Protein AF-A0A8X7TH36-F1 (afdb_monomer)

Organism: Brassica carinata (NCBI:txid52824)

Foldseek 3Di:
DDPPDDDDDDDDWADPPPWDWDWDWDFDDPPSQWIDTDGQDTQPRDPDIDPPWDKDWDDDPQAIWIDGDPPDDTDGDGGTDGD

Secondary structure (DSSP, 8-state):
----SPPP-------TTTT-EEEEEEEESGGG-EEEEEEEEE--S-SS---S---EEEEETTEEEEESSSSSPPEEEE--EE-

InterPro domains:
  IPR010264 Plant self-incompatibility S1 [PF05938] (7-80)

pLDDT: mean 87.25, std 10.47, range [38.06, 96.25]

Solvent-accessible surface area (backbone atoms only — not comparable to full-atom values): 5574 Å² total; per-residue (Å²): 134,85,81,89,66,86,80,88,84,85,87,84,77,71,48,84,88,61,62,38,66,41,71,47,79,47,69,42,71,78,92,50,36,25,43,45,81,39,76,74,43,66,69,56,100,63,94,68,73,85,75,96,74,55,73,48,76,46,88,48,99,86,27,32,24,40,25,67,48,91,88,47,80,62,42,86,69,45,70,74,38,81,110

Radius of gyration: 14.29 Å; Cα contacts (8 Å, |Δi|>4): 123; chains: 1; bounding box: 36×26×30 Å

Structure (mmCIF, N/CA/C/O backbone):
data_AF-A0A8X7TH36-F1
#
_entry.id   AF-A0A8X7TH36-F1
#
loop_
_atom_site.group_PDB
_atom_site.id
_atom_site.type_symbol
_atom_site.label_atom_id
_atom_site.label_alt_id
_atom_site.label_comp_id
_atom_site.label_asym_id
_atom_site.label_entity_id
_atom_site.label_seq_id
_atom_site.pdbx_PDB_ins_code
_atom_site.Cartn_x
_atom_site.Cartn_y
_atom_site.Cartn_z
_atom_site.occupancy
_atom_site.B_iso_or_equiv
_atom_site.auth_seq_id
_atom_site.auth_comp_id
_atom_site.auth_asym_id
_atom_site.auth_atom_id
_atom_site.pdbx_PDB_model_num
ATOM 1 N N . MET A 1 1 ? -12.249 -13.353 3.403 1.00 38.06 1 MET A N 1
ATOM 2 C CA . MET A 1 1 ? -13.257 -12.438 2.824 1.00 38.06 1 MET A CA 1
ATOM 3 C C . MET A 1 1 ? -12.577 -11.574 1.776 1.00 38.06 1 MET A C 1
ATOM 5 O O . MET A 1 1 ? -11.630 -10.870 2.118 1.00 38.06 1 MET A O 1
ATOM 9 N N . ALA A 1 2 ? -12.984 -11.695 0.513 1.00 49.22 2 ALA A N 1
ATOM 10 C CA . ALA A 1 2 ? -12.505 -10.827 -0.557 1.00 49.22 2 ALA A CA 1
ATOM 11 C C . ALA A 1 2 ? -13.159 -9.450 -0.389 1.00 49.22 2 ALA A C 1
ATOM 13 O O . ALA A 1 2 ? -14.381 -9.343 -0.316 1.00 49.22 2 ALA A O 1
ATOM 14 N N . PHE A 1 3 ? -12.346 -8.409 -0.249 1.00 59.56 3 PHE A N 1
ATOM 15 C CA . PHE A 1 3 ? -12.823 -7.033 -0.224 1.00 59.56 3 PHE A CA 1
ATOM 16 C C . PHE A 1 3 ? -13.262 -6.672 -1.651 1.00 59.56 3 PHE A C 1
ATOM 18 O O . PHE A 1 3 ? -12.422 -6.611 -2.541 1.00 59.56 3 PHE A O 1
ATOM 25 N N . ASN A 1 4 ? -14.569 -6.513 -1.881 1.00 65.69 4 ASN A N 1
ATOM 26 C CA . ASN A 1 4 ? -15.159 -6.376 -3.221 1.00 65.69 4 ASN A CA 1
ATOM 27 C C . ASN A 1 4 ? -15.299 -4.910 -3.678 1.00 65.69 4 ASN A C 1
ATOM 29 O O . ASN A 1 4 ? -16.301 -4.533 -4.281 1.00 65.69 4 ASN A O 1
ATOM 33 N N . ALA A 1 5 ? -14.337 -4.056 -3.325 1.00 72.19 5 ALA A N 1
ATOM 34 C CA . ALA A 1 5 ? -14.323 -2.676 -3.798 1.00 72.19 5 ALA A CA 1
ATOM 35 C C . ALA A 1 5 ? -13.529 -2.570 -5.101 1.00 72.19 5 ALA A C 1
ATOM 37 O O . ALA A 1 5 ? -12.506 -3.239 -5.267 1.00 72.19 5 ALA A O 1
ATOM 38 N N . THR A 1 6 ? -13.962 -1.683 -5.996 1.00 82.25 6 THR A N 1
ATOM 39 C CA . THR A 1 6 ? -13.192 -1.338 -7.192 1.00 82.25 6 THR A CA 1
ATOM 40 C C . THR A 1 6 ? -11.825 -0.787 -6.773 1.00 82.25 6 THR A C 1
ATOM 42 O O . THR A 1 6 ? -11.775 0.165 -5.988 1.00 82.25 6 THR A O 1
ATOM 45 N N . PRO A 1 7 ? -10.708 -1.359 -7.255 1.00 86.44 7 PRO A N 1
ATOM 46 C CA . PRO A 1 7 ? -9.386 -0.883 -6.881 1.00 86.44 7 PRO A CA 1
ATOM 47 C C . PRO A 1 7 ? -9.117 0.498 -7.486 1.00 86.44 7 PRO A C 1
ATOM 49 O O . PRO A 1 7 ? -9.438 0.755 -8.646 1.00 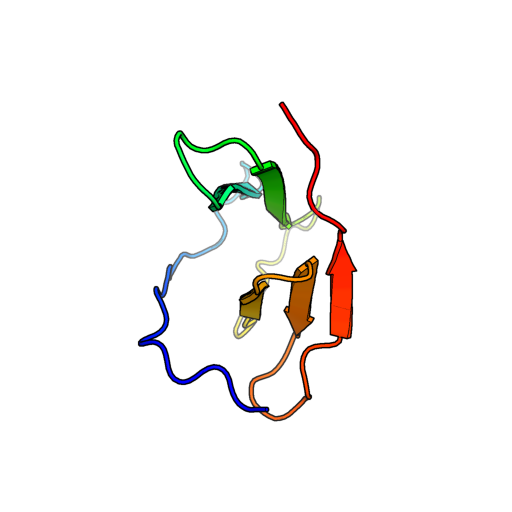86.44 7 PRO A O 1
ATOM 52 N N . TYR A 1 8 ? -8.466 1.369 -6.716 1.00 89.00 8 TYR A N 1
ATOM 53 C CA . TYR A 1 8 ? -7.855 2.581 -7.254 1.00 89.00 8 TYR A CA 1
ATOM 54 C C . TYR A 1 8 ? -6.443 2.251 -7.747 1.00 89.00 8 TYR A C 1
ATOM 56 O O . TYR A 1 8 ? -5.608 1.788 -6.967 1.00 89.00 8 TYR A O 1
ATOM 64 N N . VAL A 1 9 ? -6.183 2.452 -9.041 1.00 91.81 9 VAL A N 1
ATOM 65 C CA . VAL A 1 9 ? -4.921 2.064 -9.686 1.00 91.81 9 VAL A CA 1
ATOM 66 C C . VAL A 1 9 ? -4.090 3.303 -9.996 1.00 91.81 9 VAL A C 1
ATOM 68 O O . VAL A 1 9 ? -4.523 4.178 -10.741 1.00 91.81 9 VAL A O 1
ATOM 71 N N . ILE A 1 10 ? -2.874 3.349 -9.452 1.00 92.12 10 ILE A N 1
ATOM 72 C CA . ILE A 1 10 ? -1.871 4.370 -9.767 1.00 92.12 10 ILE A CA 1
ATOM 73 C C . ILE A 1 10 ? -0.791 3.702 -10.615 1.00 92.12 10 ILE A C 1
ATOM 75 O O . ILE A 1 10 ? -0.044 2.859 -10.119 1.00 92.12 10 ILE A O 1
ATOM 79 N N . ALA A 1 11 ? -0.720 4.074 -11.892 1.00 92.88 11 ALA A N 1
ATOM 80 C CA . ALA A 1 11 ? 0.335 3.645 -12.800 1.00 92.88 11 ALA A CA 1
ATOM 81 C C . ALA A 1 11 ? 1.382 4.755 -12.927 1.00 92.88 11 ALA A C 1
ATOM 83 O O . ALA A 1 11 ? 1.041 5.917 -13.142 1.00 92.88 11 ALA A O 1
ATOM 84 N N . PHE A 1 12 ? 2.653 4.398 -12.785 1.00 91.06 12 PHE A N 1
ATOM 85 C CA . PHE A 1 12 ? 3.776 5.323 -12.888 1.00 91.06 12 PHE A CA 1
ATOM 86 C C . PHE A 1 12 ? 5.011 4.583 -13.410 1.00 91.06 12 PHE A C 1
ATOM 88 O O . PHE A 1 12 ? 5.052 3.351 -13.415 1.00 91.06 12 PHE A O 1
ATOM 95 N N . HIS A 1 13 ? 6.020 5.340 -13.828 1.00 87.81 13 HIS A N 1
ATOM 96 C CA . HIS A 1 13 ? 7.359 4.830 -14.106 1.00 87.81 13 HIS A CA 1
ATOM 97 C C . HIS A 1 13 ? 8.344 5.424 -13.098 1.00 87.81 13 HIS A C 1
ATOM 99 O O . HIS A 1 13 ? 8.101 6.499 -12.548 1.00 87.81 13 HIS A O 1
ATOM 105 N N . ASP A 1 14 ? 9.456 4.731 -12.858 1.00 87.69 14 ASP A N 1
ATOM 106 C CA . ASP A 1 14 ? 10.545 5.327 -12.090 1.00 87.69 14 ASP A CA 1
ATOM 107 C C . ASP A 1 14 ? 11.152 6.495 -12.876 1.00 87.69 14 ASP A C 1
ATOM 109 O O . ASP A 1 14 ? 11.354 6.420 -14.091 1.00 87.69 14 ASP A O 1
ATOM 113 N N . GLU A 1 15 ? 11.442 7.577 -12.170 1.00 82.31 15 GLU A N 1
ATOM 114 C CA . GLU A 1 15 ? 12.242 8.691 -12.653 1.00 82.31 15 GLU A CA 1
ATOM 115 C C . GLU A 1 15 ? 13.714 8.446 -12.287 1.00 82.31 15 GLU A C 1
ATOM 117 O O . GLU A 1 15 ? 14.046 7.930 -11.217 1.00 82.31 15 GLU A O 1
ATOM 122 N N . ILE A 1 16 ? 14.612 8.802 -13.205 1.00 75.88 16 ILE A N 1
ATOM 123 C CA . ILE A 1 16 ? 16.064 8.785 -13.006 1.00 75.88 16 ILE A CA 1
ATOM 124 C C . ILE A 1 16 ? 16.561 10.204 -13.305 1.00 75.88 16 ILE A C 1
ATOM 126 O O . ILE A 1 16 ? 16.185 10.747 -14.343 1.00 75.88 16 ILE A O 1
ATOM 130 N N . PRO A 1 17 ? 17.407 10.819 -12.454 1.00 69.81 17 PRO A N 1
ATOM 131 C CA . PRO A 1 17 ? 18.067 10.263 -11.263 1.00 69.81 17 PRO A CA 1
ATOM 132 C C . PRO A 1 17 ? 17.246 10.370 -9.963 1.00 69.81 17 PRO A C 1
ATOM 134 O O . PRO A 1 17 ? 17.666 9.845 -8.930 1.00 69.81 17 PRO A O 1
ATOM 137 N N . ASN A 1 18 ? 16.097 11.051 -9.994 1.00 70.06 18 ASN A N 1
ATOM 138 C CA . ASN A 1 18 ? 15.272 11.315 -8.817 1.00 70.06 18 ASN A CA 1
ATOM 139 C C . ASN A 1 18 ? 14.463 10.072 -8.427 1.00 70.06 18 ASN A C 1
ATOM 141 O O . ASN A 1 18 ? 13.427 9.777 -9.008 1.00 70.06 18 ASN A O 1
ATOM 145 N N . LEU A 1 19 ? 14.940 9.340 -7.419 1.00 83.38 19 LEU A N 1
ATOM 146 C CA . LEU A 1 19 ? 14.358 8.069 -6.982 1.00 83.38 19 LEU A CA 1
ATOM 147 C C . LEU A 1 19 ? 12.870 8.195 -6.613 1.00 83.38 19 LEU A C 1
ATOM 149 O O . LEU A 1 19 ? 12.521 8.705 -5.543 1.00 83.38 19 LEU A O 1
ATOM 153 N N . THR A 1 20 ? 11.994 7.654 -7.461 1.00 88.75 20 THR A N 1
ATOM 154 C CA . THR A 1 20 ? 10.543 7.718 -7.262 1.00 88.75 20 THR A CA 1
ATOM 155 C C . THR A 1 20 ? 10.123 7.082 -5.941 1.00 88.75 20 THR A C 1
ATOM 157 O O . THR A 1 20 ? 10.477 5.944 -5.605 1.00 88.75 20 THR A O 1
ATOM 160 N N . THR A 1 21 ? 9.330 7.835 -5.185 1.00 90.69 21 THR A N 1
ATOM 161 C CA . THR A 1 21 ? 8.705 7.399 -3.939 1.00 90.69 21 THR A CA 1
ATOM 162 C C . THR A 1 21 ? 7.232 7.768 -3.993 1.00 90.69 21 THR A C 1
ATOM 164 O O . THR A 1 21 ? 6.893 8.906 -4.304 1.00 90.69 21 THR A O 1
ATOM 167 N N . TRP A 1 22 ? 6.366 6.811 -3.670 1.00 92.56 22 TRP A N 1
ATOM 168 C CA . TRP A 1 22 ? 4.936 7.041 -3.517 1.00 92.56 22 TRP A CA 1
ATOM 169 C C . TRP A 1 22 ? 4.540 6.769 -2.081 1.00 92.56 22 TRP A C 1
ATOM 171 O O . TRP A 1 22 ? 4.648 5.638 -1.601 1.00 92.56 22 TRP A O 1
ATOM 181 N N . ASN A 1 23 ? 4.049 7.816 -1.431 1.00 94.88 23 ASN A N 1
ATOM 182 C CA . ASN A 1 23 ? 3.364 7.721 -0.157 1.00 94.88 23 ASN A CA 1
ATOM 183 C C . ASN A 1 23 ? 1.873 7.971 -0.395 1.00 94.88 23 ASN A C 1
ATOM 185 O O . ASN A 1 23 ? 1.497 8.782 -1.246 1.00 94.88 23 ASN A O 1
ATOM 189 N N . CYS A 1 24 ? 1.017 7.257 0.322 1.00 94.12 24 CYS A N 1
ATOM 190 C CA . CYS A 1 24 ? -0.423 7.453 0.265 1.00 94.12 24 CYS A CA 1
ATOM 191 C C . CYS A 1 24 ? -0.971 7.574 1.678 1.00 94.12 24 CYS A C 1
ATOM 193 O O . CYS A 1 24 ? -0.783 6.688 2.513 1.00 94.12 24 CYS A O 1
ATOM 195 N N . LEU A 1 25 ? -1.708 8.657 1.902 1.00 94.94 25 LEU A N 1
ATOM 196 C CA . LEU A 1 25 ? -2.395 8.900 3.155 1.00 94.94 25 LEU A CA 1
ATOM 197 C C . LEU A 1 25 ? -3.738 8.169 3.154 1.00 94.94 25 LEU A C 1
ATOM 199 O O . LEU A 1 25 ? -4.702 8.616 2.530 1.00 94.94 25 LEU A O 1
ATOM 203 N N . LEU A 1 26 ? -3.797 7.047 3.860 1.00 94.12 26 LEU A N 1
ATOM 204 C CA . LEU A 1 26 ? -5.019 6.278 4.044 1.00 94.12 26 LEU A CA 1
ATOM 205 C C . LEU A 1 26 ? -5.776 6.807 5.257 1.00 94.12 26 LEU A C 1
ATOM 207 O O . LEU A 1 26 ? -5.180 7.112 6.291 1.00 94.12 26 LEU A O 1
ATOM 211 N N . ARG A 1 27 ? -7.097 6.924 5.128 1.00 92.75 27 ARG A N 1
ATOM 212 C CA . ARG A 1 27 ? -7.984 7.413 6.185 1.00 92.75 27 ARG A CA 1
ATOM 213 C C . ARG A 1 27 ? -9.221 6.531 6.282 1.00 92.75 27 ARG A C 1
ATOM 215 O O . ARG A 1 27 ? -9.733 6.086 5.256 1.00 92.75 27 ARG A O 1
ATOM 222 N N . GLN A 1 28 ? -9.701 6.299 7.498 1.00 90.06 28 GLN A N 1
ATOM 223 C CA . GLN A 1 28 ? -10.884 5.485 7.764 1.00 90.06 28 GLN A CA 1
ATOM 224 C C . GLN A 1 28 ? -11.686 6.028 8.954 1.00 90.06 28 GLN A C 1
ATOM 226 O O . GLN A 1 28 ? -11.150 6.641 9.879 1.00 90.06 28 GLN A O 1
ATOM 231 N N . GLY A 1 29 ? -12.985 5.727 8.948 1.00 88.62 29 GLY A N 1
ATOM 232 C CA . GLY A 1 29 ? -13.887 5.933 10.074 1.00 88.62 29 GLY A CA 1
ATOM 233 C C . GLY A 1 29 ? -14.515 7.327 10.095 1.00 88.62 29 GLY A C 1
ATOM 234 O O . GLY A 1 29 ? -14.176 8.181 9.270 1.00 88.62 29 GLY A O 1
ATOM 235 N N . PRO A 1 30 ? -15.449 7.568 11.032 1.00 90.75 30 PRO A N 1
ATOM 236 C CA . PRO A 1 30 ? -16.077 8.873 11.195 1.00 90.75 30 PRO A CA 1
ATOM 237 C C . PRO A 1 30 ? -15.016 9.958 11.385 1.00 90.75 30 PRO A C 1
ATOM 239 O O . PRO A 1 30 ? -14.071 9.774 12.150 1.00 90.75 30 PRO A O 1
ATOM 242 N N . ASN A 1 31 ? -15.155 11.075 10.671 1.00 89.38 31 ASN A N 1
ATOM 243 C CA . ASN A 1 31 ? -14.239 12.219 10.736 1.00 89.38 31 ASN A CA 1
ATOM 244 C C . ASN A 1 31 ? -12.757 11.893 10.454 1.00 89.38 31 ASN A C 1
ATOM 246 O O . ASN A 1 31 ? -11.881 12.627 10.902 1.00 89.38 31 ASN A O 1
ATOM 250 N N . ASN A 1 32 ? -12.458 10.825 9.697 1.00 88.81 32 ASN A N 1
ATOM 251 C CA . ASN A 1 32 ? -11.084 10.363 9.443 1.00 88.81 32 ASN A CA 1
ATOM 252 C C . ASN A 1 32 ? -10.297 10.078 10.732 1.00 88.81 32 ASN A C 1
ATOM 254 O O . ASN A 1 32 ? -9.101 10.361 10.801 1.00 88.81 32 ASN A O 1
ATOM 258 N N . LYS A 1 33 ? -10.979 9.544 11.751 1.00 93.38 33 LYS A N 1
ATOM 259 C CA . LYS A 1 33 ? -10.399 9.216 13.057 1.00 93.38 33 LYS A CA 1
ATOM 260 C C . LYS A 1 33 ? -9.143 8.343 12.953 1.00 93.38 33 LYS A C 1
ATOM 262 O O . LYS A 1 33 ? -8.222 8.494 13.746 1.00 93.38 33 LYS A O 1
ATOM 267 N N . PHE A 1 34 ? -9.105 7.440 11.978 1.00 95.19 34 PHE A N 1
ATOM 268 C CA . PHE A 1 34 ? -7.962 6.568 11.743 1.00 95.19 34 PHE A CA 1
ATOM 269 C C . PHE A 1 34 ? -7.192 7.029 10.517 1.00 95.19 34 PHE A C 1
ATOM 271 O O . PHE A 1 34 ? -7.780 7.210 9.447 1.00 95.19 34 PHE A O 1
ATOM 278 N N . VAL A 1 35 ? -5.881 7.207 10.660 1.00 94.38 35 VAL A N 1
ATOM 279 C CA . VAL A 1 35 ? -5.014 7.726 9.599 1.00 94.38 35 VAL A CA 1
ATOM 280 C C . VAL A 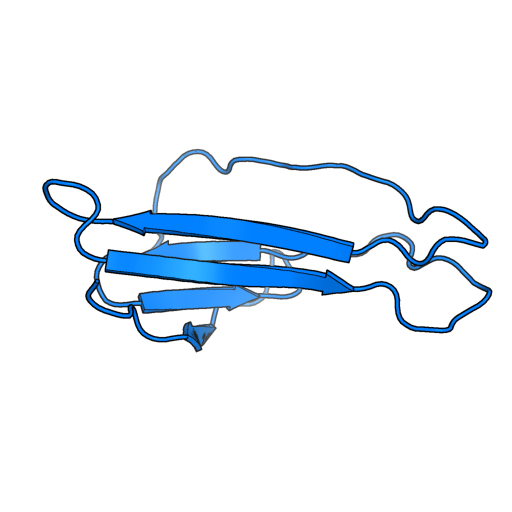1 35 ? -3.706 6.949 9.563 1.00 94.38 35 VAL A C 1
ATOM 282 O O . VAL A 1 35 ? -3.150 6.607 10.602 1.00 94.38 35 VAL A O 1
ATOM 285 N N . TYR A 1 36 ? -3.189 6.697 8.363 1.00 96.12 36 TYR A N 1
ATOM 286 C CA . TYR A 1 36 ? -1.848 6.155 8.179 1.00 96.12 36 TYR A CA 1
ATOM 287 C C . TYR A 1 36 ? -1.210 6.723 6.910 1.00 96.12 36 TYR A C 1
ATOM 289 O O . TYR A 1 36 ? -1.819 6.676 5.842 1.00 96.12 36 TYR A O 1
ATOM 297 N N . ASP A 1 37 ? 0.015 7.240 7.012 1.00 95.56 37 ASP A N 1
ATOM 298 C CA . ASP A 1 37 ? 0.825 7.604 5.846 1.00 95.56 37 ASP A CA 1
ATOM 299 C C . ASP A 1 37 ? 1.696 6.412 5.438 1.00 95.56 37 ASP A C 1
ATOM 301 O O . ASP A 1 37 ? 2.648 6.041 6.130 1.00 95.56 37 ASP A O 1
ATOM 305 N N . VAL A 1 38 ? 1.303 5.731 4.363 1.00 95.44 38 VAL A N 1
ATOM 306 C CA . VAL A 1 38 ? 1.915 4.471 3.942 1.00 95.44 38 VAL A CA 1
ATOM 307 C C . VAL A 1 38 ? 2.866 4.727 2.784 1.00 95.44 38 VAL A C 1
ATOM 309 O O . VAL A 1 38 ? 2.451 5.200 1.726 1.00 95.44 38 VAL A O 1
ATOM 312 N N . GLN A 1 39 ? 4.129 4.317 2.935 1.00 94.75 39 GLN A N 1
ATOM 313 C CA . GLN A 1 39 ? 5.069 4.252 1.816 1.00 94.75 39 GLN A CA 1
ATOM 314 C C . GLN A 1 39 ? 4.722 3.072 0.907 1.00 94.75 39 GLN A C 1
ATOM 316 O O . GLN A 1 39 ? 5.210 1.950 1.072 1.00 94.75 39 GLN A O 1
ATOM 321 N N . MET A 1 40 ? 3.871 3.341 -0.077 1.00 93.06 40 MET A N 1
ATOM 322 C CA . MET A 1 40 ? 3.389 2.349 -1.030 1.00 93.06 40 MET A CA 1
ATOM 323 C C . MET A 1 40 ? 4.516 1.823 -1.919 1.00 93.06 40 MET A C 1
ATOM 325 O O . MET A 1 40 ? 4.554 0.631 -2.247 1.00 93.06 40 MET A O 1
ATOM 329 N N . TYR A 1 41 ? 5.448 2.702 -2.294 1.00 92.31 41 TYR A N 1
ATOM 330 C CA . TYR A 1 41 ? 6.573 2.385 -3.163 1.00 92.31 41 TYR A CA 1
ATOM 331 C C . TYR A 1 41 ? 7.788 3.276 -2.886 1.00 92.31 41 TYR A C 1
ATOM 333 O O . TYR A 1 41 ? 7.655 4.466 -2.621 1.00 92.31 41 TYR A O 1
ATOM 341 N N . LYS A 1 42 ? 8.982 2.692 -3.018 1.00 89.06 42 LYS A N 1
ATOM 342 C CA . LYS A 1 42 ? 10.268 3.395 -3.038 1.00 89.06 42 LYS A CA 1
ATOM 343 C C . LYS A 1 42 ? 11.210 2.649 -3.977 1.00 89.06 42 LYS A C 1
ATOM 345 O O . LYS A 1 42 ? 11.476 1.462 -3.751 1.00 89.06 42 LYS A O 1
ATOM 350 N N . ALA A 1 43 ? 11.718 3.329 -5.002 1.00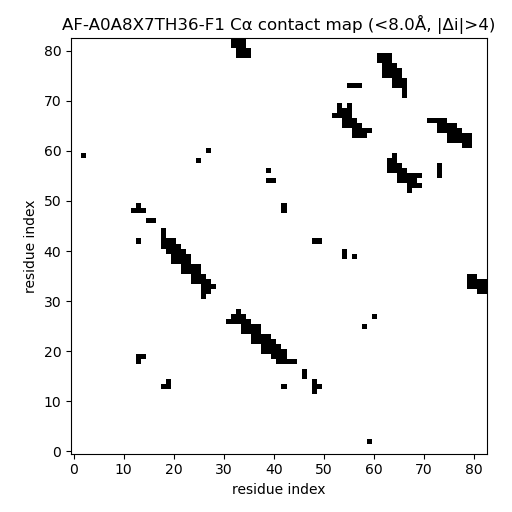 85.00 43 ALA A N 1
ATOM 351 C CA . ALA A 1 43 ? 12.618 2.735 -5.994 1.00 85.00 43 ALA A CA 1
A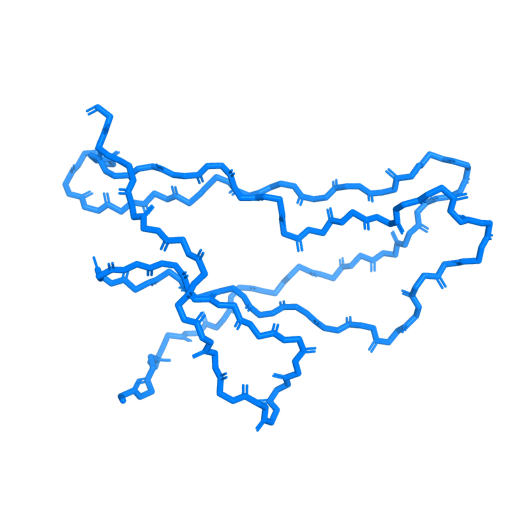TOM 352 C C . ALA A 1 43 ? 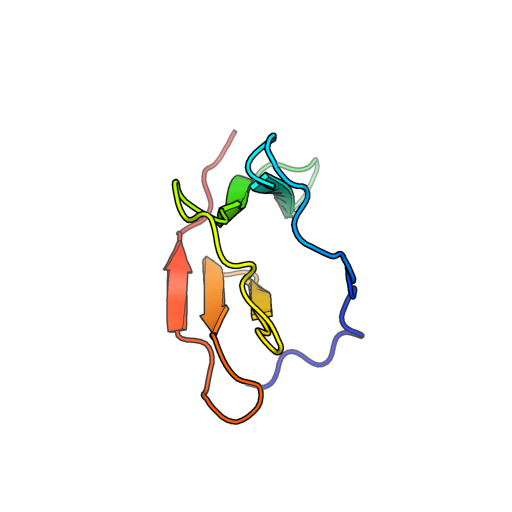13.904 2.179 -5.343 1.00 85.00 43 ALA A C 1
ATOM 354 O O . ALA A 1 43 ? 14.333 1.050 -5.625 1.00 85.00 43 ALA A O 1
ATOM 355 N N . GLY A 1 44 ? 14.448 2.927 -4.373 1.00 78.81 44 GLY A N 1
ATOM 356 C CA . GLY A 1 44 ? 15.768 2.687 -3.777 1.00 78.81 44 GLY A CA 1
ATOM 357 C C . GLY A 1 44 ? 16.897 3.206 -4.680 1.00 78.81 44 GLY A C 1
ATOM 358 O O . GLY A 1 44 ? 16.612 3.643 -5.783 1.00 78.81 44 GLY A O 1
ATOM 359 N N . PRO A 1 45 ? 18.172 3.170 -4.256 1.00 76.38 45 PRO A N 1
ATOM 360 C CA . PRO A 1 45 ? 19.295 3.853 -4.925 1.00 76.38 45 PRO A CA 1
ATOM 361 C C . PRO A 1 45 ? 19.782 3.189 -6.229 1.00 76.38 45 PRO A C 1
ATOM 363 O O . PRO A 1 45 ? 20.963 3.237 -6.557 1.00 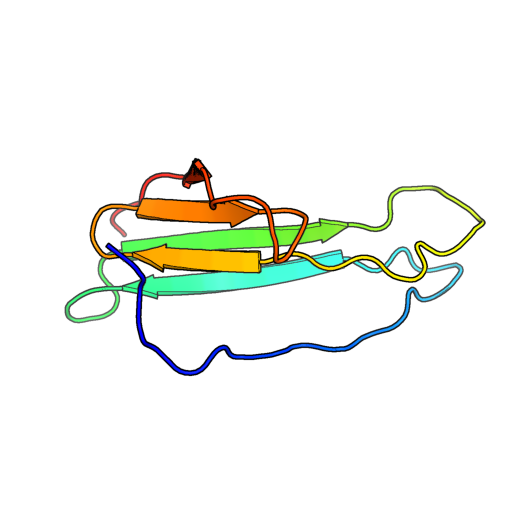76.38 45 PRO A O 1
ATOM 366 N N . ARG A 1 46 ? 18.907 2.494 -6.958 1.00 70.00 46 ARG A N 1
ATOM 367 C CA . ARG A 1 46 ? 19.287 1.723 -8.147 1.00 70.00 46 ARG A CA 1
ATOM 368 C C . ARG A 1 46 ? 19.268 2.595 -9.396 1.00 70.00 46 ARG A C 1
ATOM 370 O O . ARG A 1 46 ? 18.374 3.410 -9.566 1.00 70.00 46 ARG A O 1
ATOM 377 N N . LEU A 1 47 ? 20.216 2.333 -10.294 1.00 71.75 47 LEU A N 1
ATOM 378 C CA . LEU A 1 47 ? 20.280 2.947 -11.625 1.00 71.75 47 LEU A CA 1
ATOM 379 C C . LEU A 1 47 ? 19.359 2.262 -12.649 1.00 71.75 47 LEU A C 1
ATOM 381 O O . LEU A 1 47 ? 19.119 2.809 -13.717 1.00 71.75 47 LEU A O 1
ATOM 385 N N . ILE A 1 48 ? 18.858 1.063 -12.333 1.00 78.94 48 ILE A N 1
ATOM 386 C CA . ILE A 1 48 ? 17.957 0.295 -13.199 1.00 78.94 48 ILE A CA 1
ATOM 387 C C . ILE A 1 48 ? 16.532 0.392 -12.625 1.00 78.94 48 ILE A C 1
ATOM 389 O O . ILE A 1 48 ? 16.334 -0.050 -11.483 1.00 78.94 48 ILE A O 1
ATOM 393 N N . PRO A 1 49 ? 15.557 0.932 -13.388 1.00 78.94 49 PRO A N 1
ATOM 394 C CA . PRO A 1 49 ? 14.151 1.004 -12.994 1.00 78.94 49 PRO A CA 1
ATOM 395 C C . PRO A 1 49 ? 13.564 -0.354 -12.626 1.00 78.94 49 PRO A C 1
ATOM 397 O O . PRO A 1 49 ? 13.930 -1.394 -13.185 1.00 78.94 49 PRO A O 1
ATOM 400 N N . ARG A 1 50 ? 12.594 -0.360 -11.715 1.00 80.88 50 ARG A N 1
ATOM 401 C CA . ARG A 1 50 ? 11.817 -1.562 -11.410 1.00 80.88 50 ARG A CA 1
ATOM 402 C C . ARG A 1 50 ? 10.676 -1.700 -12.412 1.00 80.88 50 ARG A C 1
ATOM 404 O O . ARG A 1 50 ? 9.647 -1.047 -12.294 1.00 80.88 50 ARG A O 1
ATOM 411 N N . CYS A 1 51 ? 10.834 -2.605 -13.368 1.00 83.06 51 CYS A N 1
ATOM 412 C CA . CYS A 1 51 ? 9.805 -2.887 -14.368 1.00 83.06 51 CYS A CA 1
ATOM 413 C C . CYS A 1 51 ? 8.833 -3.983 -13.903 1.00 83.06 51 CYS A C 1
ATOM 415 O O . CYS A 1 51 ? 9.213 -4.884 -13.153 1.00 83.06 51 CYS A O 1
ATOM 417 N N . GLY A 1 52 ? 7.580 -3.911 -14.368 1.00 86.75 52 GLY A N 1
ATOM 418 C CA . GLY A 1 52 ? 6.582 -4.977 -14.199 1.00 86.75 52 GLY A CA 1
ATOM 419 C C . GLY A 1 52 ? 6.170 -5.268 -12.752 1.00 86.75 52 GLY A C 1
ATOM 420 O O . GLY A 1 52 ? 5.641 -6.340 -12.472 1.00 86.75 52 GLY A O 1
ATOM 421 N N . GLN A 1 53 ? 6.435 -4.353 -11.815 1.00 89.19 53 GLN A N 1
ATOM 422 C CA . GLN A 1 53 ? 6.035 -4.537 -10.423 1.00 89.19 53 GLN A CA 1
ATOM 423 C C . GLN A 1 53 ? 4.595 -4.091 -10.211 1.00 89.19 53 GLN A C 1
ATOM 425 O O . GLN A 1 53 ? 4.190 -3.024 -10.661 1.00 89.19 53 GLN A O 1
ATOM 430 N N . ILE A 1 54 ? 3.861 -4.882 -9.435 1.00 91.81 54 ILE A N 1
ATOM 431 C CA . ILE A 1 54 ? 2.580 -4.488 -8.865 1.00 91.81 54 ILE A CA 1
ATOM 432 C C . ILE A 1 54 ? 2.697 -4.461 -7.344 1.00 91.81 54 ILE A C 1
ATOM 434 O O . ILE A 1 54 ? 3.479 -5.191 -6.734 1.00 91.81 54 ILE A O 1
ATOM 438 N N . ARG A 1 55 ? 1.950 -3.559 -6.718 1.00 92.81 55 ARG A N 1
ATOM 439 C CA . ARG A 1 55 ? 1.835 -3.461 -5.267 1.00 92.81 55 ARG A CA 1
ATOM 440 C C . ARG A 1 55 ? 0.388 -3.200 -4.934 1.00 92.81 55 ARG A C 1
ATOM 442 O O . ARG A 1 55 ? -0.188 -2.232 -5.418 1.00 92.81 55 ARG A O 1
ATOM 449 N N . ILE A 1 56 ? -0.182 -4.071 -4.119 1.00 92.88 56 ILE A N 1
ATOM 450 C CA . ILE A 1 56 ? -1.590 -4.024 -3.759 1.00 92.88 56 ILE A CA 1
ATOM 451 C C . ILE A 1 56 ? -1.652 -3.707 -2.279 1.00 92.88 56 ILE A C 1
ATOM 453 O O . ILE A 1 56 ? -1.177 -4.483 -1.450 1.00 92.88 56 ILE A O 1
ATOM 457 N N . TRP A 1 57 ? -2.235 -2.560 -1.969 1.00 94.19 57 TRP A N 1
ATOM 458 C CA . TRP A 1 57 ? -2.501 -2.134 -0.607 1.00 94.19 57 TRP A CA 1
ATOM 459 C C . TRP A 1 57 ? -4.007 -2.096 -0.400 1.00 94.19 57 TRP A C 1
ATOM 461 O O . TRP A 1 57 ? -4.736 -1.506 -1.194 1.00 94.19 57 TRP A O 1
ATOM 471 N N . THR A 1 58 ? -4.484 -2.764 0.645 1.00 92.44 58 THR A N 1
ATOM 472 C CA . THR A 1 58 ? -5.915 -2.891 0.930 1.00 92.44 58 THR A CA 1
ATOM 473 C C . THR A 1 58 ? -6.203 -2.348 2.318 1.00 92.44 58 THR A C 1
ATOM 475 O O . THR A 1 58 ? -5.821 -2.955 3.317 1.00 92.44 58 THR A O 1
ATOM 478 N N . ALA A 1 59 ? -6.892 -1.212 2.372 1.00 92.12 59 ALA A N 1
ATOM 479 C CA . ALA A 1 59 ? -7.412 -0.635 3.604 1.00 92.12 59 ALA A CA 1
ATOM 480 C C . ALA A 1 59 ? -8.696 -1.373 4.007 1.00 92.12 59 ALA A C 1
ATOM 482 O O . ALA A 1 59 ? -9.726 -1.233 3.348 1.00 92.12 59 ALA A O 1
ATOM 483 N N . LYS A 1 60 ? -8.630 -2.187 5.061 1.00 91.12 60 LYS A N 1
ATOM 484 C CA . LYS A 1 60 ? -9.783 -2.869 5.659 1.00 91.12 60 LYS A CA 1
ATOM 485 C C . LYS A 1 60 ? -10.085 -2.276 7.027 1.00 91.12 60 LYS A C 1
ATOM 487 O O . LYS A 1 60 ? -9.235 -1.617 7.613 1.00 91.12 60 LYS A O 1
ATOM 492 N N . LEU A 1 61 ? -11.269 -2.582 7.561 1.00 90.88 61 LEU A N 1
ATOM 493 C CA . LEU A 1 61 ? -11.716 -2.029 8.840 1.00 90.88 61 LEU A CA 1
ATOM 494 C C . LEU A 1 61 ? -10.748 -2.302 10.001 1.00 90.88 61 LEU A C 1
ATOM 496 O O . LEU A 1 61 ? -10.556 -1.431 10.845 1.00 90.88 61 LEU A O 1
ATOM 500 N N . ASP A 1 62 ? -10.142 -3.486 10.015 1.00 92.19 62 ASP A N 1
ATOM 501 C CA . ASP A 1 62 ? -9.236 -4.001 11.043 1.00 92.19 62 ASP A CA 1
ATOM 502 C C . ASP A 1 62 ? -7.762 -3.627 10.820 1.00 92.19 62 ASP A C 1
ATOM 504 O O . ASP A 1 62 ? -6.968 -3.658 11.758 1.00 92.19 62 ASP A O 1
ATOM 508 N N . GLY A 1 63 ? -7.377 -3.245 9.601 1.00 94.19 63 GLY A N 1
ATOM 509 C CA . GLY A 1 63 ? -5.998 -2.882 9.303 1.00 94.19 63 GLY A CA 1
ATOM 510 C C . GLY A 1 63 ? -5.699 -2.727 7.820 1.00 94.19 63 GLY A C 1
ATOM 511 O O . GLY A 1 63 ? -6.568 -2.823 6.951 1.00 94.19 63 GLY A O 1
ATOM 512 N N . ILE A 1 64 ? -4.427 -2.490 7.525 1.00 95.56 64 ILE A N 1
ATOM 513 C CA . ILE A 1 64 ? -3.927 -2.253 6.175 1.00 95.56 64 ILE A CA 1
ATOM 514 C C . ILE A 1 64 ? -3.121 -3.475 5.746 1.00 95.56 64 ILE A C 1
ATOM 516 O O . ILE A 1 64 ? -2.131 -3.854 6.376 1.00 95.56 64 ILE A O 1
ATOM 520 N N . TYR A 1 65 ? -3.555 -4.093 4.655 1.00 95.44 65 TYR A N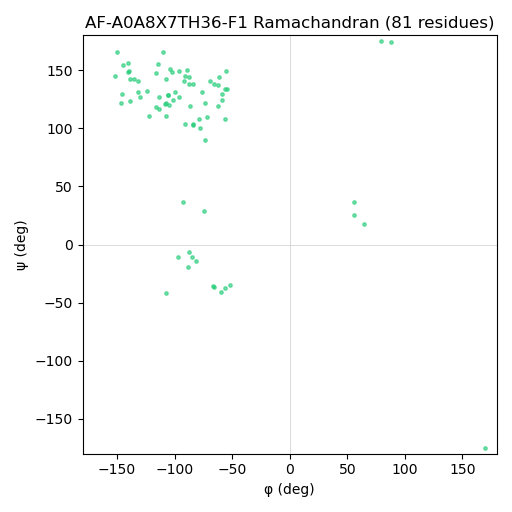 1
ATOM 521 C CA . TYR A 1 65 ? -2.977 -5.315 4.114 1.00 95.44 65 TYR A CA 1
ATOM 522 C C . TYR A 1 65 ? -2.119 -5.015 2.885 1.00 95.44 65 TYR A C 1
ATOM 524 O O . TYR A 1 65 ? -2.401 -4.073 2.143 1.00 95.44 65 TYR A O 1
ATOM 532 N N . PHE A 1 66 ? -1.105 -5.843 2.645 1.00 9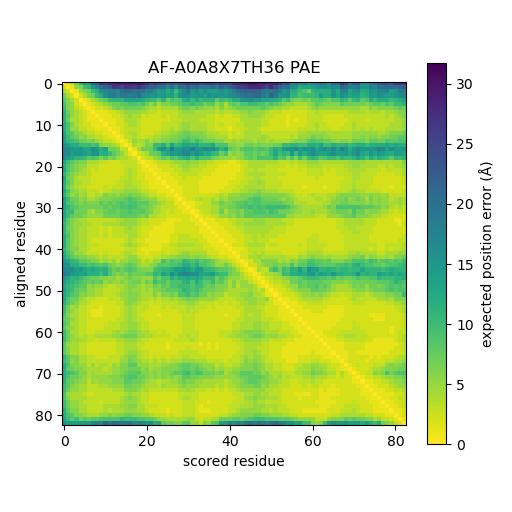5.38 66 PHE A N 1
ATOM 533 C CA . PHE A 1 66 ? -0.169 -5.689 1.537 1.00 95.38 66 PHE A CA 1
ATOM 534 C C . PHE A 1 66 ? 0.044 -6.996 0.771 1.00 95.38 66 PHE A C 1
ATOM 536 O O . PHE A 1 66 ? 0.170 -8.069 1.362 1.00 95.38 66 PHE A O 1
ATOM 543 N N . SER A 1 67 ? 0.141 -6.889 -0.552 1.00 94.44 67 SER A N 1
ATOM 544 C CA . SER A 1 67 ? 0.589 -7.951 -1.451 1.00 94.44 67 SER A CA 1
ATOM 545 C C . SER A 1 67 ? 1.485 -7.388 -2.558 1.00 94.44 67 SER A C 1
ATOM 547 O O . SER A 1 67 ? 1.325 -6.245 -2.995 1.00 94.44 67 SER A O 1
ATOM 549 N N . ARG A 1 68 ? 2.431 -8.203 -3.034 1.00 92.06 68 ARG A N 1
ATOM 550 C CA . ARG A 1 68 ? 3.316 -7.871 -4.168 1.00 92.06 68 ARG A CA 1
ATOM 551 C C . ARG A 1 68 ? 2.834 -8.436 -5.504 1.00 92.06 68 ARG A C 1
ATOM 553 O O . ARG A 1 68 ? 3.386 -8.074 -6.535 1.00 92.06 68 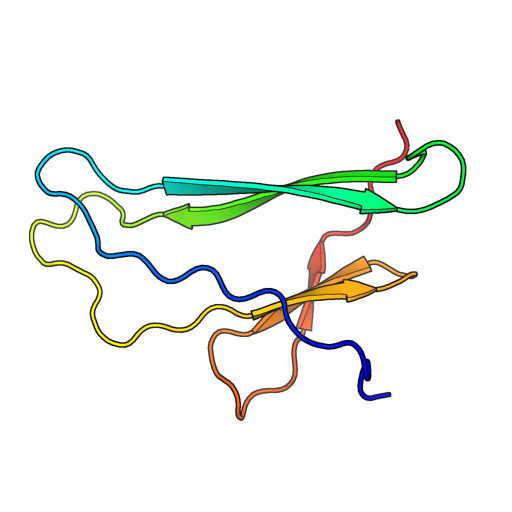ARG A O 1
ATOM 560 N N . HIS A 1 69 ? 1.843 -9.323 -5.490 1.00 88.56 69 HIS A N 1
ATOM 561 C CA . HIS A 1 69 ? 1.320 -9.981 -6.685 1.00 88.56 69 HIS A CA 1
ATOM 562 C C . HIS A 1 69 ? -0.202 -10.100 -6.600 1.00 88.56 69 HIS A C 1
ATOM 564 O O . HIS A 1 69 ? -0.770 -10.100 -5.507 1.00 88.56 69 HIS A O 1
ATOM 570 N N . LEU A 1 70 ? -0.857 -10.207 -7.756 1.00 85.25 70 LEU A N 1
ATOM 571 C CA . LEU A 1 70 ? -2.310 -10.401 -7.833 1.00 85.25 70 LEU A CA 1
ATOM 572 C C . LEU A 1 70 ? -2.726 -11.766 -7.277 1.00 85.25 70 LEU A C 1
ATOM 574 O O . LEU A 1 70 ? -3.747 -11.865 -6.605 1.00 85.25 70 LEU A O 1
ATOM 578 N N . ASP A 1 71 ? -1.893 -12.783 -7.495 1.00 86.81 71 ASP A N 1
ATOM 579 C CA . ASP A 1 71 ? -2.211 -14.170 -7.144 1.00 86.81 71 ASP A CA 1
ATOM 580 C C . ASP A 1 71 ? -1.878 -14.518 -5.687 1.00 86.81 71 ASP A C 1
ATOM 582 O O . ASP A 1 71 ? -2.262 -15.576 -5.189 1.00 86.81 71 ASP A O 1
ATOM 586 N N . THR A 1 72 ? -1.159 -13.641 -4.976 1.00 87.94 72 THR A N 1
ATOM 587 C CA . THR A 1 72 ? -0.816 -13.862 -3.568 1.00 87.94 72 THR A CA 1
ATOM 588 C C . THR A 1 72 ? -1.816 -13.157 -2.652 1.00 87.94 72 THR A C 1
ATOM 590 O O . THR A 1 72 ? -2.005 -11.943 -2.788 1.00 87.94 72 THR A O 1
ATOM 593 N N . PRO A 1 73 ? -2.425 -13.867 -1.681 1.00 89.31 73 PRO A N 1
ATOM 594 C CA . PRO A 1 73 ? -3.311 -13.251 -0.703 1.00 89.31 73 PRO A CA 1
ATOM 595 C C . PRO A 1 73 ? -2.608 -12.118 0.067 1.00 89.31 73 PRO A C 1
ATOM 597 O O . PRO A 1 73 ? -1.485 -12.315 0.538 1.00 89.31 73 PRO A O 1
ATOM 600 N N . PRO A 1 74 ? -3.248 -10.946 0.239 1.00 92.25 74 PRO A N 1
ATOM 601 C CA . PRO A 1 74 ? -2.691 -9.871 1.049 1.00 92.25 74 PRO A CA 1
ATOM 602 C C . PRO A 1 74 ? -2.529 -10.279 2.512 1.00 92.25 74 PRO A C 1
ATOM 604 O O . PRO A 1 74 ? -3.445 -10.847 3.111 1.00 92.25 74 PRO A O 1
ATOM 607 N N . VAL A 1 75 ? -1.395 -9.916 3.103 1.00 94.69 75 VAL A N 1
ATOM 608 C CA . VAL A 1 75 ? -1.099 -10.126 4.527 1.00 94.69 75 VAL A CA 1
ATOM 609 C C . VAL A 1 75 ? -1.267 -8.826 5.299 1.00 94.69 75 VAL A C 1
ATOM 611 O O . VAL A 1 75 ? -1.044 -7.749 4.744 1.00 94.69 75 VAL A O 1
ATOM 614 N N . LEU A 1 76 ? -1.676 -8.911 6.566 1.00 96.12 76 LEU A N 1
ATOM 615 C CA . LEU A 1 76 ? -1.781 -7.737 7.429 1.00 96.12 76 LEU A CA 1
ATOM 616 C C . LEU A 1 76 ? -0.388 -7.119 7.589 1.00 96.12 76 LEU A C 1
ATOM 618 O O . LEU A 1 76 ? 0.535 -7.783 8.055 1.00 96.12 76 LEU A O 1
ATOM 622 N N . ALA A 1 77 ? -0.237 -5.869 7.161 1.00 96.25 77 ALA A N 1
ATOM 623 C CA . ALA A 1 77 ? 1.046 -5.179 7.149 1.00 96.25 77 ALA A CA 1
ATOM 624 C C . ALA A 1 77 ? 1.123 -4.112 8.238 1.00 96.25 77 ALA A C 1
ATOM 626 O O . ALA A 1 77 ? 2.159 -3.974 8.882 1.00 96.25 77 ALA A O 1
ATOM 627 N N . LEU A 1 78 ? 0.041 -3.354 8.436 1.00 95.81 78 LEU A N 1
ATOM 628 C CA . LEU A 1 78 ? -0.011 -2.233 9.372 1.00 95.81 78 LEU A CA 1
ATOM 629 C C . LEU A 1 78 ? -1.362 -2.214 10.092 1.00 95.81 78 LEU A C 1
ATOM 631 O O . LEU A 1 78 ? -2.392 -2.563 9.513 1.00 95.81 78 LEU A O 1
ATOM 635 N N . HIS A 1 79 ? -1.352 -1.752 11.338 1.00 95.56 79 HIS A N 1
ATOM 636 C CA . HIS A 1 79 ? -2.566 -1.447 12.090 1.00 95.56 79 HIS A CA 1
ATOM 637 C C . HIS A 1 79 ? -2.878 0.043 11.975 1.00 95.56 79 HIS A C 1
ATOM 639 O O . HIS A 1 79 ? -1.973 0.867 11.840 1.00 95.56 79 HIS A O 1
ATOM 645 N N . TRP A 1 80 ? -4.161 0.386 12.028 1.00 94.88 80 TRP A N 1
ATOM 646 C CA . TRP A 1 80 ? -4.595 1.777 12.030 1.00 94.88 80 TRP A CA 1
ATOM 647 C C . TRP A 1 80 ? -4.061 2.538 13.243 1.00 94.88 80 TRP A C 1
ATOM 649 O O . TRP A 1 80 ? -3.994 1.995 14.344 1.00 94.88 80 TRP A O 1
ATOM 659 N N . ILE A 1 81 ? -3.731 3.812 13.033 1.00 94.12 81 ILE A N 1
ATOM 660 C CA . ILE A 1 81 ? -3.369 4.741 14.102 1.00 94.12 81 ILE A CA 1
ATOM 661 C C . ILE A 1 81 ? -4.546 5.692 14.298 1.00 94.12 81 ILE A C 1
ATOM 663 O O . ILE A 1 81 ? -5.062 6.261 13.333 1.00 94.12 81 ILE A O 1
ATOM 667 N N . GLU A 1 82 ? -4.992 5.827 15.543 1.00 91.25 82 GLU A N 1
ATOM 668 C CA . GLU A 1 82 ? -5.985 6.822 15.941 1.00 91.25 82 GLU A CA 1
ATOM 669 C C . GLU A 1 82 ? -5.321 8.199 16.016 1.00 91.25 82 GLU A C 1
ATOM 671 O O . GLU A 1 82 ? -4.239 8.339 16.590 1.00 91.25 82 GLU A O 1
ATOM 676 N N . LYS A 1 83 ? -5.953 9.188 15.387 1.00 78.50 83 LYS A N 1
ATOM 677 C CA . LYS A 1 83 ? -5.519 10.582 15.400 1.00 78.50 83 LYS A CA 1
ATOM 678 C C . LYS A 1 83 ? -6.251 11.381 16.472 1.00 78.50 83 LYS A C 1
ATOM 680 O O . LYS A 1 83 ? -7.481 11.191 16.596 1.00 78.50 83 LYS A O 1
#

Sequence (83 aa):
MAFNATPYVIAFHDEIPNLTTWNCLLRQGPNNKFVYDVQMYKAGPRLIPRCGQIRIWTAKLDGIYFSRHLDTPPVLALHWIEK

Mean predicted aligned error: 5.19 Å